Protein AF-A0A0S4QUN4-F1 (afdb_monomer)

pLDDT: mean 83.91, std 14.98, range [40.59, 97.94]

Radius of gyration: 15.2 Å; Cα contacts (8 Å, |Δi|>4): 314; chains: 1; bounding box: 46×34×39 Å

Secondary structure (DSSP, 8-state):
-----------S-EEEEEEEEE-SSSTTEEEEEEEEHHHHHTSTT--EEEEEEE--TT-SSEEEEEEEE-TTS-EEEEEEEEEEEETTEEEEEEEEPTT-TT-SSSSSEEEEEEEEEEETTEEEEEEEESSPPPHHHHHHT-

Organism: NCBI:txid795642

Nearest PDB structures (foldseek):
  4i3d-assembly2_B  TM=3.549E-01  e=2.068E-01  Anguilla japonica
  1yiv-assembly1_A  TM=4.082E-01  e=4.980E-01  Equus caballus
  5bvs-assembly2_B  TM=2.880E-01  e=9.260E-01  Pygoscelis papua
  3bx8-assembly2_B  TM=1.988E-01  e=3.846E-01  unclassified
  1kqx-assembly1_A  TM=2.058E-01  e=6.124E-01  Danio rerio

Sequence (142 aa):
MSDSFEMKTIKTLLVGAVEYTISSAEVGVATARYVSSGSMVMGAGTICNGRAEGDFSNGFAGQHLIRYYDVNGDLGGEYDWHIESVGDCFLIKWYSRSDEDRLAAKGELVFEGFGFSNSERSIVASYWFAEPVSERIAQALR

Foldseek 3Di:
DPDPPDPDDDPADWFWKWKWFDDPVDAQKIKIWIDGLLNCVVPHPDTAIWMWGWHCVVHDAAWTFIFIAGRVRHGPATWIWHWHDDDQKTWIWTAGDQPIPVDPHHRDTFKIKMWGDPDSGMIMMIIGGPDYDDPVVVVVSD

Structure (mmCIF, N/CA/C/O backbone):
data_AF-A0A0S4QUN4-F1
#
_entry.id   AF-A0A0S4QUN4-F1
#
loop_
_atom_site.group_PDB
_atom_site.id
_atom_site.type_symbol
_atom_site.label_atom_id
_atom_site.label_alt_id
_atom_site.label_comp_id
_atom_site.label_asym_id
_atom_site.label_entity_id
_atom_site.label_seq_id
_atom_site.pdbx_PDB_ins_code
_atom_site.Cartn_x
_atom_site.Cartn_y
_atom_site.Cartn_z
_atom_site.occupancy
_atom_site.B_iso_or_equiv
_atom_site.auth_seq_id
_atom_site.auth_comp_id
_atom_site.auth_asym_id
_atom_site.auth_atom_id
_atom_site.pdbx_PDB_model_num
ATOM 1 N N . MET A 1 1 ? -29.140 -7.034 19.557 1.00 41.28 1 MET A N 1
ATOM 2 C CA . MET A 1 1 ? -29.029 -6.346 18.259 1.00 41.28 1 MET A CA 1
ATOM 3 C C . MET A 1 1 ? -28.051 -7.163 17.445 1.00 41.28 1 MET A C 1
ATOM 5 O O . MET A 1 1 ? -26.918 -7.292 17.879 1.00 41.28 1 MET A O 1
ATOM 9 N N . SER A 1 2 ? -28.509 -7.856 16.403 1.00 45.88 2 SER A N 1
ATOM 10 C CA . SER A 1 2 ? -27.599 -8.513 15.464 1.00 45.88 2 SER A CA 1
ATOM 11 C C . SER A 1 2 ? -27.131 -7.438 14.496 1.00 45.88 2 SER A C 1
ATOM 13 O O . SER A 1 2 ? -27.950 -6.951 13.712 1.00 45.88 2 SER A O 1
ATOM 15 N N . ASP A 1 3 ? -25.866 -7.041 14.579 1.00 53.19 3 ASP A N 1
ATOM 16 C CA . ASP A 1 3 ? -25.262 -6.244 13.518 1.00 53.19 3 ASP A CA 1
ATOM 17 C C . ASP A 1 3 ? -25.411 -7.039 12.222 1.00 53.19 3 ASP A C 1
ATOM 19 O O . ASP A 1 3 ? -24.979 -8.190 12.113 1.00 53.19 3 ASP A O 1
ATOM 23 N N . SER A 1 4 ? -26.130 -6.465 11.261 1.00 53.62 4 SER A N 1
ATOM 24 C CA . SER A 1 4 ? -26.202 -7.017 9.920 1.00 53.62 4 SER A CA 1
ATOM 25 C C . SER A 1 4 ? -24.797 -6.947 9.339 1.00 53.62 4 SER A C 1
ATOM 27 O O . SER A 1 4 ? -24.323 -5.867 8.995 1.00 53.62 4 SER A O 1
ATOM 29 N N . PHE A 1 5 ? -24.119 -8.089 9.270 1.00 55.31 5 PHE A N 1
ATOM 30 C CA . PHE A 1 5 ? -22.853 -8.201 8.565 1.00 55.31 5 PHE A CA 1
ATOM 31 C C . PHE A 1 5 ? -23.122 -7.960 7.078 1.00 55.31 5 PHE A C 1
ATOM 33 O O . PHE A 1 5 ? -23.712 -8.804 6.398 1.00 55.31 5 PHE A O 1
ATOM 40 N N . GLU A 1 6 ? -22.751 -6.784 6.577 1.00 64.44 6 GLU A N 1
ATOM 41 C CA . GLU A 1 6 ? -22.816 -6.511 5.150 1.00 64.44 6 GLU A CA 1
ATOM 42 C C . GLU A 1 6 ? -21.681 -7.278 4.465 1.00 64.44 6 GLU A C 1
ATOM 44 O O . GLU A 1 6 ? -20.501 -6.958 4.615 1.00 64.44 6 GLU A O 1
ATOM 49 N N . MET A 1 7 ? -22.028 -8.333 3.723 1.00 65.00 7 MET A N 1
ATOM 50 C CA . MET A 1 7 ? -21.045 -9.036 2.907 1.00 65.00 7 MET A CA 1
ATOM 51 C C . MET A 1 7 ? -20.575 -8.129 1.773 1.00 65.00 7 MET A C 1
ATOM 53 O O . MET A 1 7 ? -21.260 -7.962 0.759 1.00 65.00 7 MET A O 1
ATOM 57 N N . LYS A 1 8 ? -19.363 -7.597 1.907 1.00 68.31 8 LYS A N 1
ATOM 58 C CA . LYS A 1 8 ? -18.724 -6.856 0.827 1.00 68.31 8 LYS A CA 1
ATOM 59 C C . LYS A 1 8 ? -18.259 -7.823 -0.261 1.00 68.31 8 LYS A C 1
ATOM 61 O O . LYS A 1 8 ? -17.336 -8.608 -0.073 1.00 68.31 8 LYS A O 1
ATOM 66 N N . THR A 1 9 ? -18.920 -7.773 -1.414 1.00 77.44 9 THR A N 1
ATOM 67 C CA . THR A 1 9 ? -18.494 -8.519 -2.606 1.00 77.44 9 THR A CA 1
ATOM 68 C C . THR A 1 9 ? -17.461 -7.698 -3.370 1.00 77.44 9 THR A C 1
ATOM 70 O O . THR A 1 9 ? -17.765 -6.583 -3.791 1.00 77.44 9 THR A O 1
ATOM 73 N N . ILE A 1 10 ? -16.272 -8.254 -3.605 1.00 81.69 10 ILE A N 1
ATOM 74 C CA . ILE A 1 10 ? -15.264 -7.650 -4.488 1.00 81.69 10 ILE A CA 1
ATOM 75 C C . ILE A 1 10 ? -15.711 -7.885 -5.935 1.00 81.69 10 ILE A C 1
ATOM 77 O O . ILE A 1 10 ? -15.797 -9.027 -6.384 1.00 81.69 10 ILE A O 1
ATOM 81 N N . LYS A 1 11 ? -16.050 -6.809 -6.650 1.00 83.69 11 LYS A N 1
ATOM 82 C CA . LYS A 1 11 ? -16.567 -6.858 -8.035 1.00 83.69 11 LYS A CA 1
ATOM 83 C C . LYS A 1 11 ? -15.616 -6.239 -9.063 1.00 83.69 11 LYS A C 1
ATOM 85 O O . LYS A 1 11 ? -15.949 -6.164 -10.242 1.00 83.69 11 LYS A O 1
ATOM 90 N N . THR A 1 12 ? -14.459 -5.779 -8.614 1.00 86.19 12 THR A N 1
ATOM 91 C CA . THR A 1 12 ? -13.459 -5.061 -9.404 1.00 86.19 12 THR A CA 1
ATOM 92 C C . THR A 1 12 ? -12.178 -5.886 -9.532 1.00 86.19 12 THR A C 1
ATOM 94 O O . THR A 1 12 ? -12.054 -6.975 -8.968 1.00 86.19 12 THR A O 1
ATOM 97 N N . LEU A 1 13 ? -11.226 -5.392 -10.326 1.00 85.88 13 LEU A N 1
ATOM 98 C CA . LEU A 1 13 ? -9.967 -6.086 -10.576 1.00 85.88 13 LEU A CA 1
ATOM 99 C C . LEU A 1 13 ? -9.124 -6.169 -9.294 1.00 85.88 13 LEU A C 1
ATOM 101 O O . LEU A 1 13 ? -8.756 -5.139 -8.724 1.00 85.88 13 LEU A O 1
ATOM 105 N N . LEU A 1 14 ? -8.771 -7.395 -8.896 1.00 87.81 14 LEU A N 1
ATOM 106 C CA . LEU A 1 14 ? -7.745 -7.658 -7.889 1.00 87.81 14 LEU A CA 1
ATOM 107 C C . LEU A 1 14 ? -6.378 -7.240 -8.445 1.00 87.81 14 LEU A C 1
ATOM 109 O O . LEU A 1 14 ? -5.930 -7.747 -9.474 1.00 87.81 14 LEU A O 1
ATOM 113 N N . VAL A 1 15 ? -5.713 -6.324 -7.750 1.00 87.25 15 VAL A N 1
ATOM 114 C CA . VAL A 1 15 ? -4.396 -5.808 -8.126 1.00 87.25 15 VAL A CA 1
ATOM 115 C C . VAL A 1 15 ? -3.313 -6.793 -7.725 1.00 87.25 15 VAL A C 1
ATOM 117 O O . VAL A 1 15 ? -2.448 -7.092 -8.544 1.00 87.25 15 VAL A O 1
ATOM 120 N N . GLY A 1 16 ? -3.359 -7.313 -6.499 1.00 90.31 16 GLY A N 1
ATOM 121 C CA . GLY A 1 16 ? -2.335 -8.215 -5.987 1.00 90.31 16 GLY A CA 1
ATOM 122 C C . GLY A 1 16 ? -2.398 -8.433 -4.483 1.00 90.31 16 GLY A C 1
ATOM 123 O O . GLY A 1 16 ? -3.308 -7.947 -3.809 1.00 90.31 16 GLY A O 1
ATOM 124 N N . ALA A 1 17 ? -1.392 -9.149 -3.988 1.00 92.56 17 ALA A N 1
ATOM 125 C CA . ALA A 1 17 ? -1.128 -9.380 -2.576 1.00 92.56 17 ALA A CA 1
ATOM 126 C C . ALA A 1 17 ? 0.287 -8.909 -2.228 1.00 92.56 17 ALA A C 1
ATOM 128 O O . ALA A 1 17 ? 1.214 -9.044 -3.031 1.00 92.56 17 ALA A O 1
ATOM 129 N N . VAL A 1 18 ? 0.454 -8.361 -1.031 1.00 94.81 18 VAL A N 1
ATOM 130 C CA . VAL A 1 18 ? 1.690 -7.716 -0.595 1.00 94.81 18 VAL A CA 1
ATOM 131 C C . VAL A 1 18 ? 1.903 -7.875 0.896 1.00 94.81 18 VAL A C 1
ATOM 133 O O . VAL A 1 18 ? 0.970 -7.776 1.686 1.00 94.81 18 VAL A O 1
ATOM 136 N N . GLU A 1 19 ? 3.154 -8.086 1.273 1.00 97.12 19 GLU A N 1
ATOM 137 C CA . GLU A 1 19 ? 3.640 -7.866 2.624 1.00 97.12 19 GLU A CA 1
ATOM 138 C C . GLU A 1 19 ? 4.310 -6.490 2.691 1.00 97.12 19 GLU A C 1
ATOM 140 O O . GLU A 1 19 ? 5.296 -6.259 1.986 1.00 97.12 19 GLU A O 1
ATOM 145 N N . TYR A 1 20 ? 3.807 -5.594 3.541 1.00 96.75 20 TYR A N 1
ATOM 146 C CA . TYR A 1 20 ? 4.518 -4.372 3.915 1.00 96.75 20 TYR A CA 1
ATOM 147 C C . TYR A 1 20 ? 5.233 -4.570 5.235 1.00 96.75 20 TYR A C 1
ATOM 149 O O . TYR A 1 20 ? 4.648 -5.094 6.173 1.00 96.75 20 TYR A O 1
ATOM 157 N N . THR A 1 21 ? 6.467 -4.090 5.342 1.00 97.94 21 THR A N 1
ATOM 158 C CA . THR A 1 21 ? 7.246 -4.104 6.582 1.00 97.94 21 THR A CA 1
ATOM 159 C C . THR A 1 21 ? 7.825 -2.721 6.857 1.00 97.94 21 THR A C 1
ATOM 161 O O . THR A 1 21 ? 8.565 -2.181 6.038 1.00 97.94 21 THR A O 1
ATOM 164 N N . ILE A 1 22 ? 7.529 -2.146 8.024 1.00 97.62 22 ILE A N 1
ATOM 165 C CA . ILE A 1 22 ? 8.129 -0.883 8.474 1.00 97.62 22 ILE A CA 1
ATOM 166 C C . ILE A 1 22 ? 9.616 -1.129 8.736 1.00 97.62 22 ILE A C 1
ATOM 168 O O . ILE A 1 22 ? 9.972 -1.889 9.643 1.00 97.62 22 ILE A O 1
ATOM 172 N N . SER A 1 23 ? 10.483 -0.454 7.984 1.00 95.75 23 SER A N 1
ATOM 173 C CA . SER A 1 23 ? 11.936 -0.625 8.013 1.00 95.75 23 SER A CA 1
ATOM 174 C C . SER A 1 23 ? 12.520 -0.327 9.390 1.00 95.75 23 SER A C 1
ATOM 176 O O . SER A 1 23 ? 12.299 0.736 9.969 1.00 95.75 23 SER A O 1
ATOM 178 N N . SER A 1 24 ? 13.304 -1.258 9.936 1.00 93.50 24 SER A N 1
ATOM 179 C CA . SER A 1 24 ? 14.081 -1.026 11.161 1.00 93.50 24 SER A CA 1
ATOM 180 C C . SER A 1 24 ? 15.352 -0.216 10.921 1.00 93.50 24 SER A C 1
ATOM 182 O O . SER A 1 24 ? 15.961 0.236 11.885 1.00 93.50 24 SER A O 1
ATOM 184 N N . ALA A 1 25 ? 15.764 -0.068 9.661 1.00 95.00 25 ALA A N 1
ATOM 185 C CA . ALA A 1 25 ? 16.995 0.612 9.275 1.00 95.00 25 ALA A CA 1
ATOM 186 C C . ALA A 1 25 ? 16.770 2.083 8.900 1.00 95.00 25 ALA A C 1
ATOM 188 O O . ALA A 1 25 ? 17.680 2.893 9.043 1.00 95.00 25 ALA A O 1
ATOM 189 N N . GLU A 1 26 ? 15.570 2.430 8.434 1.00 95.38 26 GLU A N 1
ATOM 190 C CA . GLU A 1 26 ? 15.252 3.759 7.915 1.00 95.38 26 GLU A CA 1
ATOM 191 C C . GLU A 1 26 ? 13.945 4.272 8.524 1.00 95.38 26 GLU A C 1
ATOM 193 O O . GLU A 1 26 ? 12.909 3.606 8.466 1.00 95.38 26 GLU A O 1
ATOM 198 N N . VAL A 1 27 ? 13.992 5.468 9.112 1.00 94.62 27 VAL A N 1
ATOM 199 C CA . VAL A 1 27 ? 12.809 6.128 9.675 1.00 94.62 27 VAL A CA 1
ATOM 200 C C . VAL A 1 27 ? 11.878 6.547 8.544 1.00 94.62 27 VAL A C 1
ATOM 202 O O . VAL A 1 27 ? 12.318 7.120 7.553 1.00 94.62 27 VAL A O 1
ATOM 205 N N . GLY A 1 28 ? 10.586 6.280 8.718 1.00 95.44 28 GLY A N 1
ATOM 206 C CA . GLY A 1 28 ? 9.558 6.685 7.764 1.00 95.44 28 GLY A CA 1
ATOM 207 C C . GLY A 1 28 ? 9.518 5.854 6.481 1.00 95.44 28 GLY A C 1
ATOM 208 O O . GLY A 1 28 ? 8.969 6.290 5.476 1.00 95.44 28 GLY A O 1
ATOM 209 N N . VAL A 1 29 ? 10.093 4.652 6.497 1.00 96.81 29 VAL A N 1
ATOM 210 C CA . VAL A 1 29 ? 10.113 3.759 5.337 1.00 96.81 29 VAL A CA 1
ATOM 211 C C . VAL A 1 29 ? 9.337 2.489 5.643 1.00 96.81 29 VAL A C 1
ATOM 213 O O . VAL A 1 29 ? 9.593 1.827 6.649 1.00 96.81 29 VAL A O 1
ATOM 216 N N . ALA A 1 30 ? 8.455 2.098 4.729 1.00 97.19 30 ALA A N 1
ATOM 217 C CA . ALA A 1 30 ? 7.912 0.752 4.644 1.00 97.19 30 ALA A CA 1
ATOM 218 C C . ALA A 1 30 ? 8.383 0.097 3.340 1.00 97.19 30 ALA A C 1
ATOM 220 O O . ALA A 1 30 ? 8.236 0.658 2.254 1.00 97.19 30 ALA A O 1
ATOM 221 N N . THR A 1 31 ? 8.966 -1.093 3.431 1.00 96.75 31 THR A N 1
ATOM 222 C CA . THR A 1 31 ? 9.291 -1.907 2.256 1.00 96.75 31 THR A CA 1
ATOM 223 C C . THR A 1 31 ? 8.122 -2.819 1.928 1.00 96.75 31 THR A C 1
ATOM 225 O O . THR A 1 31 ? 7.350 -3.192 2.808 1.00 96.75 31 THR A O 1
ATOM 228 N N . ALA A 1 32 ? 7.978 -3.167 0.655 1.00 94.50 32 ALA A N 1
ATOM 229 C CA . ALA A 1 32 ? 6.913 -4.021 0.159 1.00 94.50 32 ALA A CA 1
ATOM 230 C C . ALA A 1 32 ? 7.503 -5.228 -0.569 1.00 94.50 32 ALA A C 1
ATOM 232 O O . ALA A 1 32 ? 8.432 -5.072 -1.361 1.00 94.50 32 ALA A O 1
ATOM 233 N N . ARG A 1 33 ? 6.929 -6.411 -0.354 1.00 94.00 33 ARG A N 1
ATOM 234 C CA . ARG A 1 33 ? 7.165 -7.620 -1.155 1.00 94.00 33 ARG A CA 1
ATOM 235 C C . ARG A 1 33 ? 5.831 -8.090 -1.697 1.00 94.00 33 ARG A C 1
ATOM 237 O O . ARG A 1 33 ? 4.946 -8.409 -0.909 1.00 94.00 33 ARG A O 1
ATOM 244 N N . TYR A 1 34 ? 5.659 -8.111 -3.012 1.00 91.12 34 TYR A N 1
ATOM 245 C CA . TYR A 1 34 ? 4.335 -8.304 -3.599 1.00 91.12 34 TYR A CA 1
ATOM 246 C C . TYR A 1 34 ? 4.327 -9.179 -4.842 1.00 91.12 34 TYR A C 1
ATOM 248 O O . TYR A 1 34 ? 5.312 -9.296 -5.568 1.00 91.12 34 TYR A O 1
ATOM 256 N N . VAL A 1 35 ? 3.156 -9.757 -5.091 1.00 89.50 35 VAL A N 1
ATOM 257 C CA . VAL A 1 35 ? 2.770 -10.346 -6.370 1.00 89.50 35 VAL A CA 1
ATOM 258 C C . VAL A 1 35 ? 1.541 -9.589 -6.846 1.00 89.50 35 VAL A C 1
ATOM 260 O O . VAL A 1 35 ? 0.563 -9.459 -6.109 1.00 89.50 35 VAL A O 1
ATOM 263 N N . SER A 1 36 ? 1.587 -9.074 -8.068 1.00 85.75 36 SER A N 1
ATOM 264 C CA . SER A 1 36 ? 0.499 -8.307 -8.662 1.00 85.75 36 SER A CA 1
ATOM 265 C C . SER A 1 36 ? 0.131 -8.849 -10.035 1.00 85.75 36 SER A C 1
ATOM 267 O O . SER A 1 36 ? 0.896 -9.563 -10.678 1.00 85.75 36 SER A O 1
ATOM 269 N N . SER A 1 37 ? -1.054 -8.483 -10.510 1.00 79.06 37 SER A N 1
ATOM 270 C CA . SER A 1 37 ? -1.476 -8.702 -11.894 1.00 79.06 37 SER A CA 1
ATOM 271 C C . SER A 1 37 ? -0.416 -8.224 -12.897 1.00 79.06 37 SER A C 1
ATOM 273 O O . SER A 1 37 ? -0.123 -8.950 -13.843 1.00 79.06 37 SER A O 1
ATOM 275 N N . GLY A 1 38 ? 0.233 -7.084 -12.634 1.00 75.12 38 GLY A N 1
ATOM 276 C CA . GLY A 1 38 ? 1.370 -6.599 -13.423 1.00 75.12 38 GLY A CA 1
ATOM 277 C C . GLY A 1 38 ? 2.618 -7.485 -13.309 1.00 75.12 38 GLY A C 1
ATOM 278 O O . GLY A 1 38 ? 3.251 -7.785 -14.320 1.00 75.12 38 GLY A O 1
ATOM 279 N N . SER A 1 39 ? 2.951 -7.992 -12.114 1.00 72.38 39 SER A N 1
ATOM 280 C CA . SER A 1 39 ? 4.118 -8.877 -11.952 1.00 72.38 39 SER A CA 1
ATOM 281 C C . SER A 1 39 ? 3.947 -10.227 -12.656 1.00 72.38 39 SER A C 1
ATOM 283 O O . SER A 1 39 ? 4.929 -10.821 -13.099 1.00 72.38 39 SER A O 1
ATOM 285 N N . MET A 1 40 ? 2.707 -10.692 -12.841 1.00 71.62 40 MET A N 1
ATOM 286 C CA . MET A 1 40 ? 2.417 -11.900 -13.619 1.00 71.62 40 MET A CA 1
ATOM 287 C C . MET A 1 40 ? 2.762 -11.751 -15.106 1.00 71.62 40 MET A C 1
ATOM 289 O O . MET A 1 40 ? 3.118 -12.747 -15.73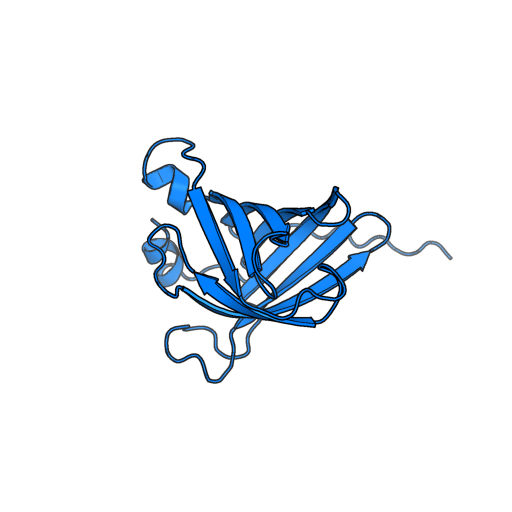7 1.00 71.62 40 MET A O 1
ATOM 293 N N . VAL A 1 41 ? 2.708 -10.534 -15.658 1.00 71.25 41 VAL A N 1
ATOM 294 C CA . VAL A 1 41 ? 3.109 -10.260 -17.049 1.00 71.25 41 VAL A CA 1
ATOM 295 C C . VAL A 1 41 ? 4.632 -10.300 -17.212 1.00 71.25 41 VAL A C 1
ATOM 297 O O . VAL A 1 41 ? 5.136 -10.740 -18.243 1.00 71.25 41 VAL A O 1
ATOM 300 N N . MET A 1 42 ? 5.381 -9.917 -16.175 1.00 66.81 42 MET A N 1
ATOM 301 C CA . MET A 1 42 ? 6.850 -9.850 -16.195 1.00 66.81 42 MET A CA 1
ATOM 302 C C . MET A 1 42 ? 7.552 -11.220 -16.094 1.00 66.81 42 MET A C 1
ATOM 304 O O . MET A 1 42 ? 8.777 -11.289 -16.164 1.00 66.81 42 MET A O 1
ATOM 308 N N . GLY A 1 43 ? 6.800 -12.312 -15.937 1.00 60.91 43 GLY A N 1
ATOM 309 C CA . GLY A 1 43 ? 7.322 -13.665 -15.732 1.00 60.91 43 GLY A CA 1
ATOM 310 C C . GLY A 1 43 ? 6.664 -14.306 -14.513 1.00 60.91 43 GLY A C 1
ATOM 311 O O . GLY A 1 43 ? 6.801 -13.811 -13.394 1.00 60.91 43 GLY A O 1
ATOM 312 N N . ALA A 1 44 ? 5.919 -15.388 -14.760 1.00 54.66 44 ALA A N 1
ATOM 313 C CA .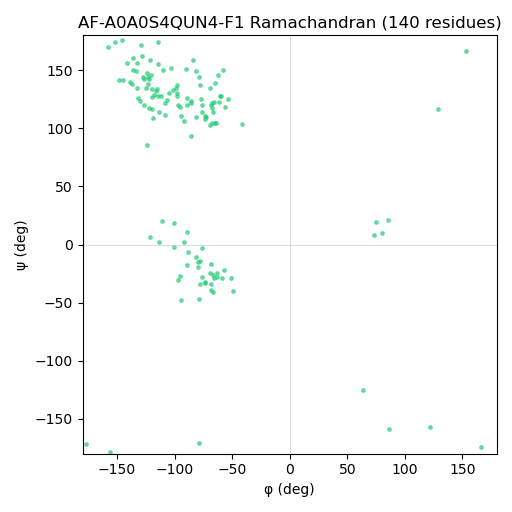 ALA A 1 44 ? 4.945 -16.002 -13.856 1.00 54.66 44 ALA A CA 1
ATOM 314 C C . ALA A 1 44 ? 5.397 -16.076 -12.383 1.00 54.66 44 ALA A C 1
ATOM 316 O O . ALA A 1 44 ? 6.169 -16.952 -11.998 1.00 54.66 44 ALA A O 1
ATOM 317 N N . GLY A 1 45 ? 4.854 -15.180 -11.553 1.00 61.25 45 GLY A N 1
ATOM 318 C CA . GLY A 1 45 ? 4.985 -15.244 -10.097 1.00 61.25 45 GLY A CA 1
ATOM 319 C C . GLY A 1 45 ? 6.252 -14.619 -9.518 1.00 61.25 45 GLY A C 1
ATOM 320 O O . GLY A 1 45 ? 6.623 -14.956 -8.394 1.00 61.25 45 GLY A O 1
ATOM 321 N N . THR A 1 46 ? 6.917 -13.713 -10.241 1.00 81.06 46 THR A N 1
ATOM 322 C CA . THR A 1 46 ? 8.032 -12.957 -9.656 1.00 81.06 46 THR A CA 1
ATOM 323 C C . THR A 1 46 ? 7.527 -12.136 -8.469 1.00 81.06 46 THR A C 1
ATOM 325 O O . THR A 1 46 ? 6.611 -11.321 -8.605 1.00 81.06 46 THR A O 1
ATOM 328 N N . ILE A 1 47 ? 8.129 -12.369 -7.298 1.00 88.62 47 ILE A N 1
ATOM 329 C CA . ILE A 1 47 ? 7.948 -11.506 -6.131 1.00 88.62 47 ILE A CA 1
ATOM 330 C C . ILE A 1 47 ? 8.710 -10.219 -6.421 1.00 88.62 47 ILE A C 1
ATOM 332 O O . ILE A 1 47 ? 9.942 -10.205 -6.461 1.00 88.62 47 ILE A O 1
ATOM 336 N N . CYS A 1 48 ? 7.962 -9.148 -6.638 1.00 88.44 48 CYS A N 1
ATOM 337 C CA . CYS A 1 48 ? 8.502 -7.814 -6.809 1.00 88.44 48 CYS A CA 1
ATOM 338 C C . CYS A 1 48 ? 8.744 -7.170 -5.444 1.00 88.44 48 CYS A C 1
ATOM 340 O O . CYS A 1 48 ? 8.142 -7.548 -4.434 1.00 88.44 48 CYS A O 1
ATOM 342 N N . ASN A 1 49 ? 9.621 -6.172 -5.435 1.00 90.44 49 ASN A N 1
ATOM 343 C CA . ASN A 1 49 ? 9.833 -5.319 -4.276 1.00 90.44 49 ASN A CA 1
ATOM 344 C C . ASN A 1 49 ? 9.299 -3.923 -4.583 1.00 90.44 49 ASN A C 1
ATOM 346 O O . ASN A 1 49 ? 9.273 -3.503 -5.736 1.00 90.44 49 ASN A O 1
ATOM 350 N N . GLY A 1 50 ? 8.854 -3.221 -3.553 1.00 90.88 50 GLY A N 1
ATOM 351 C CA . GLY A 1 50 ? 8.436 -1.827 -3.638 1.00 90.88 50 GLY A CA 1
ATOM 352 C C . GLY A 1 50 ? 8.788 -1.097 -2.356 1.00 90.88 50 GLY A C 1
ATOM 353 O O . GLY A 1 50 ? 9.282 -1.694 -1.390 1.00 90.88 50 GLY A O 1
ATOM 354 N N . ARG A 1 51 ? 8.528 0.205 -2.341 1.00 95.12 51 ARG A N 1
ATOM 355 C CA . ARG A 1 51 ? 8.856 1.061 -1.202 1.00 95.12 51 ARG A CA 1
ATOM 356 C C . ARG A 1 51 ? 7.797 2.138 -1.034 1.00 95.12 51 ARG A C 1
ATOM 358 O O . ARG A 1 51 ? 7.311 2.687 -2.014 1.00 95.12 51 ARG A O 1
ATOM 365 N N . ALA A 1 52 ? 7.464 2.442 0.211 1.00 95.94 52 ALA A N 1
ATOM 366 C CA . ALA A 1 52 ? 6.658 3.590 0.579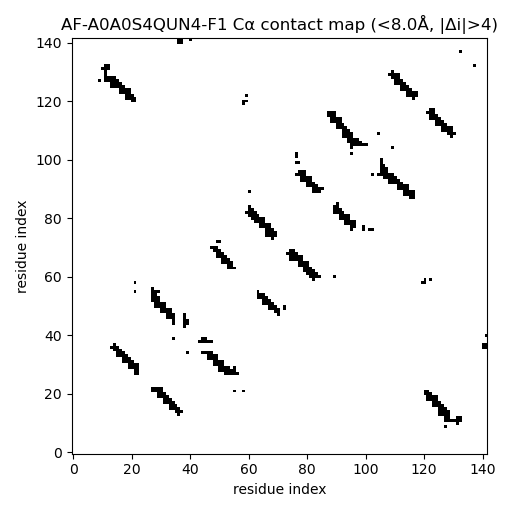 1.00 95.94 52 ALA A CA 1
ATOM 367 C C . ALA A 1 52 ? 7.413 4.443 1.603 1.00 95.94 52 ALA A C 1
ATOM 369 O O . ALA A 1 52 ? 7.976 3.911 2.562 1.00 95.94 52 ALA A O 1
ATOM 370 N N . GLU A 1 53 ? 7.410 5.755 1.403 1.00 97.12 53 GLU A N 1
ATOM 371 C CA . GLU A 1 53 ? 7.960 6.727 2.352 1.00 97.12 53 GLU A CA 1
ATOM 372 C C . GLU A 1 53 ? 6.829 7.556 2.953 1.00 97.12 53 GLU A C 1
ATOM 374 O O . GLU A 1 53 ? 6.035 8.119 2.207 1.00 97.12 53 GLU A O 1
ATOM 379 N N . GLY A 1 54 ? 6.753 7.635 4.279 1.00 95.25 54 GLY A N 1
ATOM 380 C CA . GLY A 1 54 ? 5.700 8.323 5.025 1.00 95.25 54 GLY A CA 1
ATOM 381 C C . GLY A 1 54 ? 5.962 8.292 6.532 1.00 95.25 54 GLY A C 1
ATOM 382 O O . GLY A 1 54 ? 7.024 7.865 6.975 1.00 95.25 54 GLY A O 1
ATOM 383 N N . ASP A 1 55 ? 5.010 8.733 7.351 1.00 94.88 55 ASP A N 1
ATOM 384 C CA . ASP A 1 55 ? 5.122 8.601 8.810 1.00 94.88 55 ASP A CA 1
ATOM 385 C C . ASP A 1 55 ? 4.465 7.300 9.286 1.00 94.88 55 ASP A C 1
ATOM 387 O O . ASP A 1 55 ? 3.244 7.200 9.331 1.00 94.88 55 ASP A O 1
ATOM 391 N N . PHE A 1 56 ? 5.281 6.313 9.660 1.00 94.06 56 PHE A N 1
ATOM 392 C CA . PHE A 1 56 ? 4.836 5.033 10.230 1.00 94.06 56 PHE A CA 1
ATOM 393 C C . PHE A 1 56 ? 5.215 4.888 11.712 1.00 94.06 56 PHE A C 1
ATOM 395 O O . PHE A 1 56 ? 5.307 3.774 12.231 1.00 94.06 56 PHE A O 1
ATOM 402 N N . SER A 1 57 ? 5.493 5.998 12.405 1.00 90.50 57 SER A N 1
ATOM 403 C CA . SER A 1 57 ? 5.955 5.986 13.803 1.00 90.50 57 SER A CA 1
ATOM 404 C C . SER A 1 57 ? 4.972 5.309 14.766 1.00 90.50 57 SER A C 1
ATOM 406 O O . SER A 1 57 ? 5.400 4.703 15.746 1.00 90.50 57 SER A O 1
ATOM 408 N N . ASN A 1 58 ? 3.675 5.343 14.446 1.00 90.19 58 ASN A N 1
ATOM 409 C CA . ASN A 1 58 ? 2.600 4.712 15.217 1.00 90.19 58 ASN A CA 1
ATOM 410 C C . ASN A 1 58 ? 2.123 3.372 14.619 1.00 90.19 58 ASN A C 1
ATOM 412 O O . ASN A 1 58 ? 1.036 2.897 14.944 1.00 90.19 58 ASN A O 1
ATOM 416 N N . GLY A 1 59 ? 2.924 2.753 13.747 1.00 92.69 59 GLY A N 1
ATOM 417 C CA . GLY A 1 59 ? 2.545 1.544 13.019 1.00 92.69 59 GLY A CA 1
ATOM 418 C C . GLY A 1 59 ? 1.777 1.846 11.730 1.00 92.69 59 GLY A C 1
ATOM 419 O O . GLY A 1 59 ? 1.888 2.936 11.174 1.00 92.69 59 GLY A O 1
ATOM 420 N N . PHE A 1 60 ? 1.029 0.853 11.241 1.00 93.88 60 PHE A N 1
ATOM 421 C CA . PHE A 1 60 ? 0.255 0.963 9.997 1.00 93.88 60 PHE A CA 1
ATOM 422 C C . PHE A 1 60 ? -1.164 1.497 10.180 1.00 93.88 60 PHE A C 1
ATOM 424 O O . PHE A 1 60 ? -1.781 1.845 9.187 1.00 93.88 60 PHE A O 1
ATOM 431 N N . ALA A 1 61 ? -1.724 1.495 11.390 1.00 93.81 61 ALA A N 1
ATOM 432 C CA . ALA A 1 61 ? -3.079 1.992 11.595 1.00 93.81 61 ALA A CA 1
ATOM 433 C C . ALA A 1 61 ? -3.089 3.525 11.615 1.00 93.81 61 ALA A C 1
ATOM 435 O O . ALA A 1 61 ? -2.268 4.147 12.291 1.00 93.81 61 ALA A O 1
ATOM 436 N N . GLY A 1 62 ? -4.071 4.124 10.943 1.00 94.94 62 GLY A N 1
ATOM 437 C CA . GLY A 1 62 ? -4.252 5.568 10.880 1.00 94.94 62 GLY A CA 1
ATOM 438 C C . GLY A 1 62 ? -4.231 6.119 9.459 1.00 94.94 62 GLY A C 1
ATOM 439 O O . GLY A 1 62 ? -4.552 5.432 8.488 1.00 94.94 62 GLY A O 1
ATOM 440 N N . GLN A 1 63 ? -3.919 7.410 9.363 1.00 96.00 63 GLN A N 1
ATOM 441 C CA . GLN A 1 63 ? -3.808 8.135 8.103 1.00 96.00 63 GLN A CA 1
ATOM 442 C C . GLN A 1 63 ? -2.335 8.404 7.815 1.00 96.00 63 GLN A C 1
ATOM 444 O O . GLN A 1 63 ? -1.649 9.014 8.634 1.00 96.00 63 GLN A O 1
ATOM 449 N N . HIS A 1 64 ? -1.865 7.966 6.651 1.00 95.06 64 HIS A N 1
ATOM 450 C CA . HIS A 1 64 ? -0.477 8.114 6.237 1.00 95.06 64 HIS A CA 1
ATOM 451 C C . HIS A 1 64 ? -0.420 8.782 4.871 1.00 95.06 64 HIS A C 1
ATOM 453 O O . HIS A 1 64 ? -0.917 8.236 3.889 1.00 95.06 64 HIS A O 1
ATOM 459 N N . LEU A 1 65 ? 0.240 9.934 4.801 1.00 94.88 65 LEU A N 1
ATOM 460 C CA . LEU A 1 65 ? 0.691 10.468 3.525 1.00 94.88 65 LEU A CA 1
ATOM 461 C C . LEU A 1 65 ? 1.923 9.676 3.094 1.00 94.88 65 LEU A C 1
ATOM 463 O O . LEU A 1 65 ? 2.924 9.670 3.817 1.00 94.88 65 LEU A O 1
ATOM 467 N N . ILE A 1 66 ? 1.850 9.028 1.932 1.00 95.19 66 ILE A N 1
ATOM 468 C CA . ILE A 1 66 ? 2.936 8.195 1.425 1.00 95.19 66 ILE A CA 1
ATOM 469 C C . ILE A 1 66 ? 3.362 8.570 0.007 1.00 95.19 66 ILE A C 1
ATOM 471 O O . ILE A 1 66 ? 2.538 8.858 -0.860 1.00 95.19 66 ILE A O 1
ATOM 475 N N . ARG A 1 67 ? 4.669 8.490 -0.244 1.00 94.81 67 ARG A N 1
ATOM 476 C CA . ARG A 1 67 ? 5.255 8.400 -1.586 1.00 94.81 67 ARG A CA 1
ATOM 477 C C . ARG A 1 67 ? 5.502 6.942 -1.912 1.00 94.81 67 ARG A C 1
ATOM 479 O O . ARG A 1 67 ? 6.273 6.290 -1.214 1.00 94.81 67 ARG A O 1
ATOM 486 N N . TYR A 1 68 ? 4.854 6.434 -2.950 1.00 91.69 68 TYR A N 1
ATOM 487 C CA . TYR A 1 68 ? 4.997 5.053 -3.392 1.00 91.69 68 TYR A CA 1
ATOM 488 C C . TYR A 1 68 ? 5.982 4.946 -4.556 1.00 91.69 68 TYR A C 1
ATOM 490 O O . TYR A 1 68 ? 5.839 5.645 -5.559 1.00 91.69 68 TYR A O 1
ATOM 498 N N . TYR A 1 69 ? 6.930 4.022 -4.442 1.00 90.56 69 TYR A N 1
ATOM 499 C CA . TYR A 1 69 ? 7.928 3.708 -5.456 1.00 90.56 69 TYR A CA 1
ATOM 500 C C . TYR A 1 69 ? 7.732 2.279 -5.959 1.00 90.56 69 TYR A C 1
ATOM 502 O O . TYR A 1 69 ? 7.540 1.346 -5.167 1.00 90.56 69 TYR A O 1
ATOM 510 N N . ASP A 1 70 ? 7.768 2.123 -7.279 1.00 82.56 70 ASP A N 1
ATOM 511 C CA . ASP A 1 70 ? 7.535 0.852 -7.954 1.00 82.56 70 ASP A CA 1
ATOM 512 C C . ASP A 1 70 ? 8.765 -0.078 -7.926 1.00 82.56 70 ASP A C 1
ATOM 514 O O . ASP A 1 70 ? 9.754 0.165 -7.230 1.00 82.56 70 ASP A O 1
ATOM 518 N N . VAL A 1 71 ? 8.698 -1.180 -8.679 1.00 82.50 71 VAL A N 1
ATOM 519 C CA . VAL A 1 71 ? 9.775 -2.182 -8.759 1.00 82.50 71 VAL A CA 1
ATOM 520 C C . VAL A 1 71 ? 11.085 -1.646 -9.346 1.00 82.50 71 VAL A C 1
ATOM 522 O O . VAL A 1 71 ? 12.147 -2.190 -9.046 1.00 82.50 71 VAL A O 1
ATOM 525 N N . ASN A 1 72 ? 11.027 -0.585 -10.150 1.00 83.12 72 ASN A N 1
ATOM 526 C CA . ASN A 1 72 ? 12.197 0.064 -10.734 1.00 83.12 72 ASN A CA 1
ATOM 527 C C . ASN A 1 72 ? 12.765 1.155 -9.813 1.00 83.12 72 ASN A C 1
ATOM 529 O O . ASN A 1 72 ? 13.834 1.696 -10.089 1.00 83.12 72 ASN A O 1
ATOM 533 N N . GLY A 1 73 ? 12.079 1.455 -8.706 1.00 85.12 73 GLY A N 1
ATOM 534 C CA . GLY A 1 73 ? 12.404 2.573 -7.825 1.00 85.12 73 GLY A CA 1
ATOM 535 C C . GLY A 1 73 ? 11.884 3.913 -8.341 1.00 85.12 73 GLY A C 1
ATOM 536 O O . GLY A 1 73 ? 12.225 4.950 -7.770 1.00 85.12 73 GLY A O 1
ATOM 537 N N . ASP A 1 74 ? 11.051 3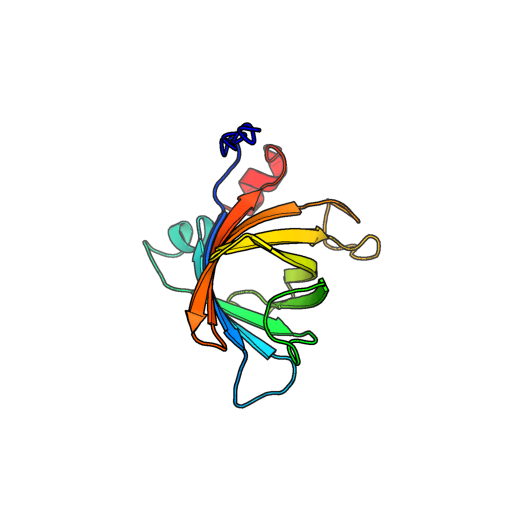.907 -9.383 1.00 86.69 74 ASP A N 1
ATOM 538 C CA . ASP A 1 74 ? 10.429 5.114 -9.905 1.00 86.69 74 ASP A CA 1
ATOM 539 C C . ASP A 1 74 ? 9.239 5.509 -9.026 1.00 86.69 74 ASP A C 1
ATOM 541 O O . ASP A 1 74 ? 8.511 4.664 -8.499 1.00 86.69 74 ASP A O 1
ATOM 545 N N . LEU A 1 75 ? 9.030 6.817 -8.847 1.00 88.56 75 LEU A N 1
ATOM 546 C CA . LEU A 1 75 ? 7.916 7.333 -8.053 1.00 88.56 75 LEU A CA 1
ATOM 547 C C . LEU A 1 75 ? 6.590 7.066 -8.784 1.00 88.56 75 LEU A C 1
ATOM 549 O O . LEU A 1 75 ? 6.229 7.793 -9.712 1.00 88.56 75 LEU A O 1
ATOM 553 N N . GLY A 1 76 ? 5.857 6.054 -8.322 1.00 82.44 76 GLY A N 1
ATOM 554 C CA . GLY A 1 76 ? 4.568 5.622 -8.863 1.00 82.44 76 GLY A CA 1
ATOM 555 C C . GLY A 1 76 ? 3.377 6.475 -8.412 1.00 82.44 76 GLY A C 1
ATOM 556 O O . GLY A 1 76 ? 2.308 6.391 -9.012 1.00 82.44 76 GLY A O 1
ATOM 557 N N . GLY A 1 77 ? 3.540 7.300 -7.375 1.00 87.38 77 GLY A N 1
ATOM 558 C CA . GLY A 1 77 ? 2.564 8.325 -6.994 1.00 87.38 77 GLY A CA 1
ATOM 559 C C . GLY A 1 77 ? 2.596 8.688 -5.514 1.00 87.38 77 GLY A C 1
ATOM 560 O O . GLY A 1 77 ? 3.198 7.984 -4.699 1.00 87.38 77 GLY A O 1
ATOM 561 N N . GLU A 1 78 ? 1.936 9.790 -5.176 1.00 91.75 78 GLU A N 1
ATOM 562 C CA . GLU A 1 78 ? 1.653 10.175 -3.794 1.00 91.75 78 GLU A CA 1
ATOM 563 C C . GLU A 1 78 ? 0.199 9.847 -3.430 1.00 91.75 78 GLU A C 1
ATOM 565 O O . GLU A 1 78 ? -0.729 10.141 -4.190 1.00 91.75 78 GLU A O 1
ATOM 570 N N . TYR A 1 79 ? 0.003 9.227 -2.266 1.00 92.94 79 TYR A N 1
ATOM 571 C CA . TYR A 1 79 ? -1.300 8.742 -1.818 1.00 92.94 79 TYR A CA 1
ATOM 572 C C . TYR A 1 79 ? -1.545 9.069 -0.349 1.00 92.94 79 TYR A C 1
ATOM 574 O O . TYR A 1 79 ? -0.617 9.067 0.459 1.00 92.94 79 TYR A O 1
ATOM 582 N N . ASP A 1 80 ? -2.814 9.249 0.003 1.00 94.94 80 ASP A N 1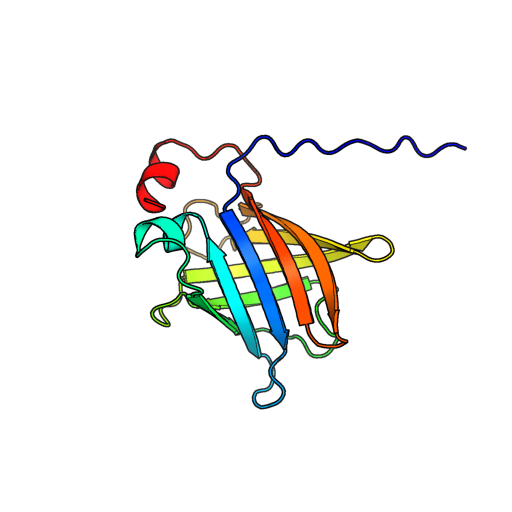
ATOM 583 C CA . ASP A 1 80 ? -3.267 9.190 1.386 1.00 94.94 80 ASP A CA 1
ATOM 584 C C . ASP A 1 80 ? -3.766 7.766 1.669 1.00 94.94 80 ASP A C 1
ATOM 586 O O . ASP A 1 80 ? -4.776 7.304 1.127 1.00 94.94 80 ASP A O 1
ATOM 590 N N . TRP A 1 81 ? -3.028 7.031 2.497 1.00 95.44 81 TRP A N 1
ATOM 591 C CA . TRP A 1 81 ? -3.446 5.731 3.007 1.00 95.44 81 TRP A CA 1
ATOM 592 C C . TRP A 1 81 ? -4.299 5.913 4.245 1.00 95.44 81 TRP A C 1
ATOM 594 O O . TRP A 1 81 ? -3.847 6.467 5.244 1.00 95.44 81 TRP A O 1
ATOM 604 N N . HIS A 1 82 ? -5.522 5.401 4.198 1.00 96.50 82 HIS A N 1
ATOM 605 C CA . HIS A 1 82 ? -6.395 5.295 5.357 1.00 96.50 82 HIS A CA 1
ATOM 606 C C . HIS A 1 82 ? -6.484 3.821 5.743 1.00 96.50 82 HIS A C 1
ATOM 608 O O . HIS A 1 82 ? -7.040 3.012 4.997 1.00 96.50 82 HIS A O 1
ATOM 614 N N . ILE A 1 83 ? -5.914 3.476 6.894 1.00 95.94 83 ILE A N 1
ATOM 615 C CA . ILE A 1 83 ? -5.836 2.107 7.397 1.00 95.94 83 ILE A CA 1
ATOM 616 C C . ILE A 1 83 ? -6.590 2.040 8.721 1.00 95.94 83 ILE A C 1
ATOM 618 O O . ILE A 1 83 ? -6.159 2.581 9.738 1.00 95.94 83 ILE A O 1
ATOM 622 N N . GLU A 1 84 ? -7.737 1.376 8.695 1.00 95.62 84 GLU A N 1
ATOM 623 C CA . GLU A 1 84 ? -8.630 1.218 9.837 1.00 95.62 84 GLU A CA 1
ATOM 624 C C . GLU A 1 84 ? -8.521 -0.201 10.398 1.00 95.62 84 GLU A C 1
ATOM 626 O O . GLU A 1 84 ? -8.636 -1.176 9.655 1.00 95.62 84 GLU A O 1
ATOM 631 N N . SER A 1 85 ? -8.332 -0.326 11.712 1.00 92.44 85 SER A N 1
ATOM 632 C CA . SER A 1 85 ? -8.404 -1.618 12.400 1.00 92.44 85 SER A CA 1
ATOM 633 C C . SER A 1 85 ? -9.860 -2.044 12.585 1.00 92.44 85 SER A C 1
ATOM 635 O O . SER A 1 85 ? -10.645 -1.326 13.203 1.00 92.44 85 SER A O 1
ATOM 637 N N . VAL A 1 86 ? -10.210 -3.238 12.115 1.00 90.12 86 VAL A N 1
ATOM 638 C CA . VAL A 1 86 ? -11.553 -3.820 12.228 1.00 90.12 86 VAL A CA 1
ATOM 639 C C . VAL A 1 86 ? -11.439 -5.176 12.927 1.00 90.12 86 VAL A C 1
ATOM 641 O O . VAL A 1 86 ? -11.291 -6.217 12.297 1.00 90.12 86 VAL A O 1
ATOM 644 N N . GLY A 1 87 ? -11.450 -5.191 14.260 1.00 88.19 87 GLY A N 1
ATOM 645 C CA . GLY A 1 87 ? -11.077 -6.399 15.009 1.00 88.19 87 GLY A CA 1
ATOM 646 C C . GLY A 1 87 ? -9.611 -6.768 14.748 1.00 88.19 87 GLY A C 1
ATOM 647 O O . GLY A 1 87 ? -8.739 -5.919 14.908 1.00 88.19 87 GLY A O 1
ATOM 648 N N . ASP A 1 88 ? -9.349 -8.001 14.307 1.00 86.94 88 ASP A N 1
ATOM 649 C CA . ASP A 1 88 ? -7.989 -8.528 14.078 1.00 86.94 88 ASP A CA 1
ATOM 650 C C . ASP A 1 88 ? -7.448 -8.272 12.655 1.00 86.94 88 ASP A C 1
ATOM 652 O O . ASP A 1 88 ? -6.439 -8.847 12.239 1.00 86.94 88 ASP A O 1
ATOM 656 N N . CYS A 1 89 ? -8.133 -7.438 11.874 1.00 92.25 89 CYS A N 1
ATOM 657 C CA . CYS A 1 89 ? -7.776 -7.139 10.491 1.00 92.25 89 CYS A CA 1
ATOM 658 C C . CYS A 1 89 ? -7.712 -5.633 10.230 1.00 92.25 89 CYS A C 1
ATOM 660 O O . CYS A 1 89 ? -8.112 -4.817 11.062 1.00 92.25 89 CYS A O 1
ATOM 662 N N . PHE A 1 90 ? -7.229 -5.277 9.045 1.00 94.62 90 PHE A N 1
ATOM 663 C CA . PHE A 1 90 ? -7.162 -3.910 8.556 1.00 94.62 90 PHE A CA 1
ATOM 664 C C . PHE A 1 90 ? -8.002 -3.748 7.29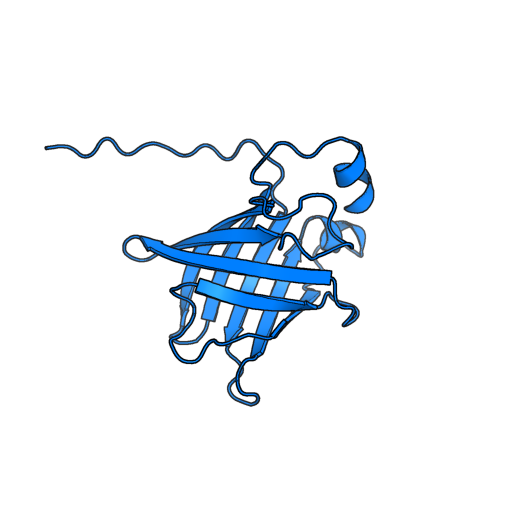9 1.00 94.62 90 PHE A C 1
ATOM 666 O O . PHE A 1 90 ? -7.812 -4.479 6.324 1.00 94.62 90 PHE A O 1
ATOM 673 N N . LEU A 1 91 ? -8.870 -2.741 7.293 1.00 95.12 91 LEU A N 1
ATOM 674 C CA . LEU A 1 91 ? -9.446 -2.190 6.076 1.00 95.12 91 LEU A CA 1
ATOM 675 C C . LEU A 1 91 ? -8.524 -1.079 5.576 1.00 95.12 91 LEU A C 1
ATOM 677 O O . LEU A 1 91 ? -8.201 -0.152 6.313 1.00 95.12 91 LEU A O 1
ATOM 681 N N . ILE A 1 92 ? -8.098 -1.169 4.321 1.00 95.75 92 ILE A N 1
ATOM 682 C CA . ILE A 1 92 ? -7.106 -0.263 3.743 1.00 95.75 92 ILE A CA 1
ATOM 683 C C . ILE A 1 92 ? -7.734 0.463 2.562 1.00 95.75 92 ILE A C 1
ATOM 685 O O . ILE A 1 92 ? -8.374 -0.152 1.712 1.00 95.75 92 ILE A O 1
ATOM 689 N N . LYS A 1 93 ? -7.540 1.774 2.489 1.00 95.25 93 LYS A N 1
ATOM 690 C CA . LYS A 1 93 ? -8.017 2.621 1.397 1.00 95.25 93 LYS A CA 1
ATOM 691 C C . LYS A 1 93 ? -6.901 3.539 0.934 1.00 95.25 93 LYS A C 1
ATOM 693 O O . LYS A 1 93 ? -6.209 4.124 1.759 1.00 95.25 93 LYS A O 1
ATOM 698 N N . TRP A 1 94 ? -6.734 3.646 -0.376 1.00 94.00 94 TRP A N 1
ATOM 699 C CA . TRP A 1 94 ? -5.721 4.489 -0.999 1.00 94.00 94 TRP A CA 1
ATOM 700 C C . TRP A 1 94 ? -6.418 5.600 -1.755 1.00 94.00 94 TRP A C 1
ATOM 702 O O . TRP A 1 94 ? -7.088 5.341 -2.757 1.00 94.00 94 TRP A O 1
ATOM 712 N N . TYR A 1 95 ? -6.239 6.827 -1.297 1.00 92.19 95 TYR A N 1
ATOM 713 C CA . TYR A 1 95 ? -6.723 8.001 -1.996 1.00 92.19 95 TYR A CA 1
ATOM 714 C C . TYR A 1 95 ? -5.578 8.595 -2.800 1.00 92.19 95 TYR A C 1
ATOM 716 O O . TYR A 1 95 ? -4.486 8.825 -2.287 1.00 92.19 95 TYR A O 1
ATOM 724 N N . SER A 1 96 ? -5.827 8.811 -4.083 1.00 88.94 96 SER A N 1
ATOM 725 C CA . SER A 1 96 ? -4.978 9.677 -4.893 1.00 88.94 96 SER A CA 1
ATOM 726 C C . SER A 1 96 ? -5.035 11.090 -4.334 1.00 88.94 96 SER A C 1
ATOM 728 O O . SER A 1 96 ? -6.094 11.538 -3.889 1.00 88.94 96 SER A O 1
ATOM 730 N N . ARG A 1 97 ? -3.935 11.833 -4.399 1.00 84.38 97 ARG A N 1
ATOM 731 C CA . ARG A 1 97 ? -3.985 13.242 -4.023 1.00 84.38 97 ARG A CA 1
ATOM 732 C C . ARG A 1 97 ? -4.524 14.117 -5.146 1.00 84.38 97 ARG A C 1
ATOM 734 O O . ARG A 1 97 ? -4.350 13.833 -6.327 1.00 84.38 97 ARG A O 1
ATOM 741 N N . SER A 1 98 ? -5.184 15.212 -4.780 1.00 76.12 98 SER A N 1
ATOM 742 C CA . SER A 1 98 ? -5.757 16.154 -5.750 1.00 76.12 98 SER A CA 1
ATOM 743 C C . SER A 1 98 ? -4.702 16.944 -6.530 1.00 76.12 98 SER A C 1
ATOM 745 O O . SER A 1 98 ? -4.979 17.423 -7.629 1.00 76.12 98 SER A O 1
ATOM 747 N N . ASP A 1 99 ? -3.510 17.098 -5.954 1.00 76.50 99 ASP A N 1
ATOM 748 C CA . ASP A 1 99 ? -2.345 17.767 -6.540 1.00 76.50 99 ASP A CA 1
ATOM 749 C C . ASP A 1 99 ? -1.408 16.805 -7.293 1.00 76.50 99 ASP A C 1
ATOM 751 O O . ASP A 1 99 ? -0.396 17.237 -7.839 1.00 76.50 99 ASP A O 1
ATOM 755 N N . GLU A 1 100 ? -1.756 15.517 -7.383 1.00 73.06 100 GLU A N 1
ATOM 756 C CA . GLU A 1 100 ? -0.974 14.527 -8.117 1.00 73.06 100 GLU A CA 1
ATOM 757 C C . GLU A 1 100 ? -1.350 14.518 -9.607 1.00 73.06 100 GLU A C 1
ATOM 759 O O . GLU A 1 100 ? -2.282 13.842 -10.046 1.00 73.06 100 GLU A O 1
ATOM 764 N N . ASP A 1 101 ? -0.612 15.281 -10.412 1.00 68.75 101 ASP A N 1
ATOM 765 C CA . ASP A 1 101 ? -0.853 15.412 -11.855 1.00 68.75 101 ASP A CA 1
ATOM 766 C C . ASP A 1 101 ? -0.568 14.133 -12.660 1.00 68.75 101 ASP A C 1
ATOM 768 O O . ASP A 1 101 ? -1.034 14.009 -13.796 1.00 68.75 101 ASP A O 1
ATOM 772 N N . ARG A 1 102 ? 0.174 13.171 -12.096 1.00 69.19 102 ARG A N 1
ATOM 773 C CA . ARG A 1 102 ? 0.471 11.889 -12.760 1.00 69.19 102 ARG A CA 1
ATOM 774 C C . ARG A 1 102 ? -0.683 10.896 -12.678 1.00 69.19 102 ARG A C 1
ATOM 776 O O . ARG A 1 102 ? -0.722 9.952 -13.468 1.00 69.19 102 ARG A O 1
ATOM 783 N N . LEU A 1 103 ? -1.608 11.089 -11.738 1.00 67.31 103 LEU A N 1
ATOM 784 C CA . LEU A 1 103 ? -2.748 10.205 -11.539 1.00 67.31 103 LEU A CA 1
ATOM 785 C C . LEU A 1 103 ? -3.994 10.781 -12.214 1.00 67.31 103 LEU A C 1
ATOM 787 O O . LEU A 1 103 ? -4.304 11.966 -12.123 1.00 67.31 103 LEU A O 1
ATOM 791 N N . ALA A 1 104 ? -4.720 9.912 -12.919 1.00 61.72 104 ALA A N 1
ATOM 792 C CA . ALA A 1 104 ? -5.957 10.292 -13.599 1.00 61.72 104 ALA A CA 1
ATOM 793 C C . ALA A 1 104 ? -7.122 10.508 -12.618 1.00 61.72 104 ALA A C 1
ATOM 795 O O . ALA A 1 104 ? -7.980 1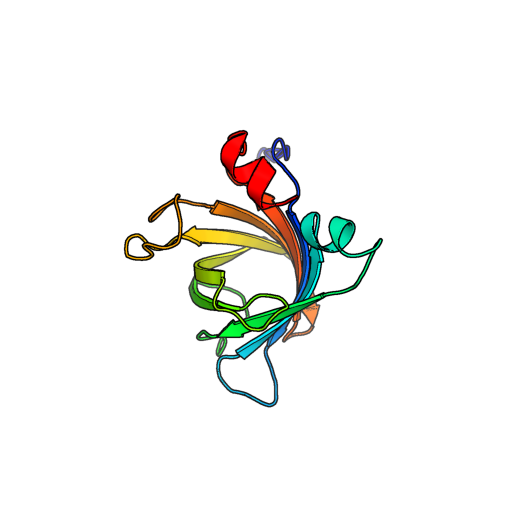1.352 -12.858 1.00 61.72 104 ALA A O 1
ATOM 796 N N . ALA A 1 105 ? -7.133 9.744 -11.527 1.00 68.38 105 ALA A N 1
ATOM 797 C CA . ALA A 1 105 ? -8.041 9.902 -10.403 1.00 68.38 105 ALA A CA 1
ATOM 798 C C . ALA A 1 105 ? -7.368 10.871 -9.423 1.00 68.38 105 ALA A C 1
ATOM 800 O O . ALA A 1 105 ? -6.247 10.595 -9.009 1.00 68.38 105 ALA A O 1
ATOM 801 N N . LYS A 1 106 ? -7.987 12.018 -9.127 1.00 76.69 106 LYS A N 1
ATOM 802 C CA . LYS A 1 106 ? -7.409 13.087 -8.293 1.00 76.69 106 LYS A CA 1
ATOM 803 C C . LYS A 1 106 ? -8.278 13.326 -7.069 1.00 76.69 106 LYS A C 1
ATOM 805 O O . LYS A 1 106 ? -9.409 13.779 -7.209 1.00 76.69 106 LYS A O 1
ATOM 810 N N . GLY A 1 107 ? -7.749 13.079 -5.872 1.00 80.06 107 GLY A N 1
ATOM 811 C CA . GLY A 1 107 ? -8.529 13.179 -4.629 1.00 80.06 107 GLY A CA 1
ATOM 812 C C . GLY A 1 107 ? -9.526 12.030 -4.448 1.00 80.06 107 GLY A C 1
ATOM 813 O O . GLY A 1 107 ? -10.371 12.069 -3.556 1.00 80.06 107 GLY A O 1
ATOM 814 N N . GLU A 1 108 ? -9.465 11.023 -5.314 1.00 86.00 108 GLU A N 1
ATOM 815 C CA . GLU A 1 108 ? -10.418 9.923 -5.373 1.00 86.00 108 GLU A CA 1
ATOM 816 C C . GLU A 1 108 ? -9.830 8.660 -4.748 1.00 86.00 108 GLU A C 1
ATOM 818 O O . GLU A 1 108 ? -8.615 8.429 -4.777 1.00 86.00 108 GLU A O 1
ATOM 823 N N . LEU A 1 109 ? -10.718 7.821 -4.215 1.00 89.56 109 LEU A N 1
ATOM 824 C CA . LEU A 1 109 ? -10.387 6.480 -3.757 1.00 89.56 109 LEU A CA 1
ATOM 825 C C . LEU A 1 109 ? -10.000 5.617 -4.966 1.00 89.56 109 LEU A C 1
ATOM 827 O O . LEU A 1 109 ? -10.833 5.332 -5.821 1.00 89.56 109 LEU A O 1
ATOM 831 N N . VAL A 1 110 ? -8.740 5.193 -5.025 1.00 88.44 110 VAL A N 1
ATOM 832 C CA . VAL A 1 110 ? -8.201 4.396 -6.137 1.00 88.44 110 VAL A CA 1
ATOM 833 C C . VAL A 1 110 ? -8.267 2.911 -5.815 1.00 88.44 110 VAL A C 1
ATOM 835 O O . VAL A 1 110 ? -8.748 2.111 -6.621 1.00 88.44 110 VAL A O 1
ATOM 838 N N . PHE A 1 111 ? -7.810 2.546 -4.617 1.00 90.88 111 PHE A N 1
ATOM 839 C CA . PHE A 1 111 ? -7.746 1.161 -4.173 1.00 90.88 111 PHE A CA 1
ATOM 840 C C . PHE A 1 111 ? -8.438 0.980 -2.837 1.00 90.88 111 PHE A C 1
ATOM 842 O O . PHE A 1 111 ? -8.339 1.812 -1.934 1.00 90.88 111 PHE A O 1
ATOM 849 N N . GLU A 1 112 ? -9.067 -0.173 -2.705 1.00 93.81 112 GLU A N 1
ATOM 850 C CA . GLU A 1 112 ? -9.456 -0.731 -1.427 1.00 93.81 112 GLU A CA 1
ATOM 851 C C . GLU A 1 112 ? -8.663 -2.008 -1.187 1.00 93.81 112 GLU A C 1
ATOM 853 O O . GLU A 1 112 ? -8.202 -2.671 -2.116 1.00 93.81 112 GLU A O 1
ATOM 858 N N . GLY A 1 113 ? -8.508 -2.365 0.074 1.00 94.62 113 GLY A N 1
ATOM 859 C CA . GLY A 1 113 ? -7.839 -3.584 0.448 1.00 94.62 113 GLY A CA 1
ATOM 860 C C . GLY A 1 113 ? -8.225 -4.063 1.818 1.00 94.62 113 GLY A C 1
ATOM 861 O O . GLY A 1 113 ? -8.865 -3.370 2.610 1.00 94.62 113 GLY A O 1
ATOM 862 N N . PHE A 1 114 ? -7.782 -5.277 2.080 1.00 94.75 114 PHE A N 1
ATOM 863 C CA . PHE A 1 114 ? -7.954 -5.928 3.355 1.00 94.75 114 PHE A CA 1
ATOM 864 C C . PHE A 1 114 ? -6.673 -6.661 3.711 1.00 94.75 114 PHE A C 1
ATOM 866 O O . PHE A 1 114 ? -6.039 -7.264 2.839 1.00 94.75 114 PHE A O 1
ATOM 873 N N . GLY A 1 115 ? -6.284 -6.599 4.977 1.00 95.50 115 GLY A N 1
ATOM 874 C CA . GLY A 1 115 ? -5.052 -7.216 5.436 1.00 95.50 115 GLY A CA 1
ATOM 875 C C . GLY A 1 115 ? -5.082 -7.637 6.891 1.00 95.50 115 GLY A C 1
ATOM 876 O O . GLY A 1 115 ? -6.028 -7.368 7.624 1.00 95.50 115 GLY A O 1
ATOM 877 N N . PHE A 1 116 ? -4.012 -8.304 7.294 1.00 96.12 116 PHE A N 1
ATOM 878 C CA . PHE A 1 116 ? -3.809 -8.812 8.642 1.00 96.12 116 PHE A CA 1
ATOM 879 C C . PHE A 1 116 ? -2.402 -8.464 9.111 1.00 96.12 116 PHE A C 1
ATOM 881 O O . PHE A 1 116 ? -1.468 -8.410 8.305 1.00 96.12 116 PHE A O 1
ATOM 888 N N . SER A 1 117 ? -2.240 -8.274 10.418 1.00 94.69 117 SER A N 1
ATOM 889 C CA . SER A 1 117 ? -0.913 -8.198 11.028 1.00 94.69 117 SER A CA 1
ATOM 890 C C . SER A 1 117 ? -0.157 -9.505 10.793 1.00 94.69 117 SER A C 1
ATOM 892 O O . SER A 1 117 ? -0.651 -10.579 11.126 1.00 94.69 117 SER A O 1
ATOM 894 N N . ASN A 1 118 ? 1.058 -9.410 10.260 1.00 93.62 118 ASN A N 1
ATOM 895 C CA . ASN A 1 118 ? 2.020 -10.514 10.229 1.00 93.62 118 ASN A CA 1
ATOM 896 C C . ASN A 1 118 ? 3.017 -10.411 11.397 1.00 93.62 118 ASN A C 1
ATOM 898 O O . ASN A 1 118 ? 3.500 -11.410 11.921 1.00 93.62 118 ASN A O 1
ATOM 902 N N . SER A 1 119 ? 3.311 -9.186 11.838 1.00 93.44 119 SER A N 1
ATOM 903 C CA . SER A 1 119 ? 4.052 -8.886 13.067 1.00 93.44 119 SER A CA 1
ATOM 904 C C . SER A 1 119 ? 3.695 -7.480 13.557 1.00 93.44 119 SER A C 1
ATOM 906 O O . SER A 1 119 ? 2.922 -6.779 12.910 1.00 93.44 119 SER A O 1
ATOM 908 N N . GLU A 1 120 ? 4.304 -7.018 14.652 1.00 91.00 120 GLU A N 1
ATOM 909 C CA . GLU A 1 120 ? 4.153 -5.630 15.130 1.00 91.00 120 GLU A CA 1
ATOM 910 C C . GLU A 1 120 ? 4.548 -4.575 14.081 1.00 91.00 120 GLU A C 1
ATOM 912 O O . GLU A 1 120 ? 4.128 -3.424 14.161 1.00 91.00 120 GLU A O 1
ATOM 917 N N . ARG A 1 121 ? 5.369 -4.956 13.094 1.00 94.75 121 ARG A N 1
ATOM 918 C CA . ARG A 1 121 ? 5.906 -4.059 12.063 1.00 94.75 121 ARG A CA 1
ATOM 919 C C . ARG A 1 121 ? 5.542 -4.478 10.646 1.00 94.75 121 ARG A C 1
ATOM 921 O O . ARG A 1 121 ? 6.083 -3.895 9.710 1.00 94.75 121 ARG A O 1
ATOM 928 N N . SER A 1 122 ? 4.695 -5.491 10.469 1.00 96.62 122 SER A N 1
ATOM 929 C CA . SER A 1 122 ? 4.367 -6.029 9.148 1.00 96.62 122 SER A CA 1
ATOM 930 C C . SER A 1 122 ? 2.879 -6.312 9.001 1.00 96.62 122 SER A C 1
ATOM 932 O O . SE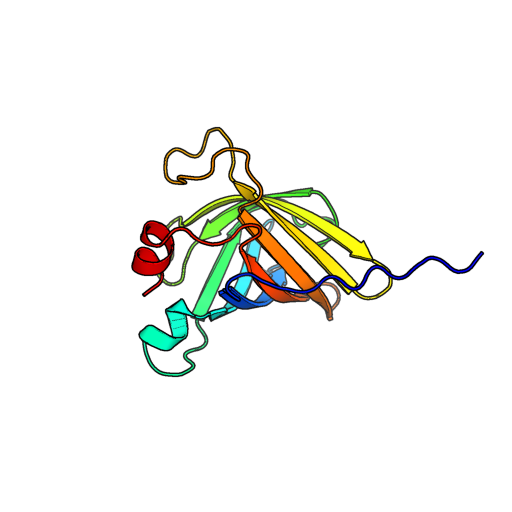R A 1 122 ? 2.259 -6.867 9.910 1.00 96.62 122 SER A O 1
ATOM 934 N N . ILE A 1 123 ? 2.329 -5.970 7.837 1.00 96.75 123 ILE A N 1
ATOM 935 C CA . ILE A 1 123 ? 0.980 -6.352 7.414 1.00 96.75 123 ILE A CA 1
ATOM 936 C C . ILE A 1 123 ? 1.053 -7.126 6.103 1.00 96.75 123 ILE A C 1
ATOM 938 O O . ILE A 1 123 ? 1.836 -6.789 5.217 1.00 96.75 123 ILE A O 1
ATOM 942 N N . VAL A 1 124 ? 0.200 -8.136 5.959 1.00 97.62 124 VAL A N 1
ATOM 943 C CA . VAL A 1 124 ? -0.051 -8.804 4.679 1.00 97.62 124 VAL A CA 1
ATOM 944 C C . VAL A 1 124 ? -1.436 -8.400 4.208 1.00 97.62 124 VAL A C 1
ATOM 946 O O . VAL A 1 124 ? -2.418 -8.616 4.916 1.00 97.62 124 VAL A O 1
ATOM 949 N N . ALA A 1 125 ? -1.516 -7.801 3.027 1.00 96.50 125 ALA A N 1
ATOM 950 C CA . ALA A 1 125 ? -2.738 -7.238 2.478 1.00 96.50 125 ALA A CA 1
ATOM 951 C C . ALA A 1 125 ? -2.957 -7.660 1.026 1.00 96.50 125 ALA A C 1
ATOM 953 O O . ALA A 1 125 ? -2.021 -7.994 0.301 1.00 96.50 125 ALA A O 1
ATOM 954 N N . SER A 1 126 ? -4.213 -7.627 0.597 1.00 95.19 126 SER A N 1
ATOM 955 C CA . SER A 1 126 ? -4.593 -7.691 -0.814 1.00 95.19 126 SER A CA 1
ATOM 956 C C . SER A 1 126 ? -5.372 -6.444 -1.200 1.00 95.19 126 SER A C 1
ATOM 958 O O . SER A 1 126 ? -6.140 -5.928 -0.386 1.00 95.19 126 SER A O 1
ATOM 960 N N . TYR A 1 127 ? -5.191 -5.993 -2.441 1.00 92.69 127 TYR A N 1
ATOM 961 C CA . TYR A 1 127 ? -5.823 -4.783 -2.968 1.00 92.69 127 TYR A CA 1
ATOM 962 C C . TYR A 1 127 ? -6.619 -5.048 -4.233 1.00 92.69 127 TYR A C 1
ATOM 964 O O . TYR A 1 127 ? -6.230 -5.867 -5.067 1.00 92.69 127 TYR A O 1
ATOM 972 N N . TRP A 1 128 ? -7.691 -4.290 -4.408 1.00 91.88 128 TRP A N 1
ATOM 973 C CA . TRP A 1 128 ? -8.491 -4.211 -5.620 1.00 91.88 128 TRP A CA 1
ATOM 974 C C . TRP A 1 128 ? -8.818 -2.750 -5.929 1.00 91.88 128 TRP A C 1
ATOM 976 O O . TRP A 1 128 ? -8.738 -1.877 -5.064 1.00 91.88 128 TRP A O 1
ATOM 986 N N . PHE A 1 129 ? -9.182 -2.468 -7.176 1.00 88.56 129 PHE A N 1
ATOM 987 C CA . PHE A 1 129 ? -9.658 -1.134 -7.544 1.00 88.56 129 PHE A CA 1
ATOM 988 C C . PHE A 1 129 ? -10.973 -0.805 -6.841 1.00 88.56 129 PHE A C 1
ATOM 990 O O . PHE A 1 129 ? -11.853 -1.657 -6.758 1.00 88.56 129 PHE A O 1
ATOM 997 N N . ALA A 1 130 ? -11.134 0.423 -6.363 1.00 87.38 130 ALA A N 1
ATOM 998 C CA . ALA A 1 130 ? -12.366 0.832 -5.691 1.00 87.38 130 ALA A CA 1
ATOM 999 C C . ALA A 1 130 ? -13.569 0.895 -6.646 1.00 87.38 130 ALA A C 1
ATOM 1001 O O . ALA A 1 130 ? -14.679 0.528 -6.273 1.00 87.38 130 ALA A O 1
ATOM 1002 N N . GLU A 1 131 ? -13.323 1.281 -7.897 1.00 82.94 131 GLU A N 1
ATOM 1003 C CA . GLU A 1 131 ? -14.318 1.353 -8.967 1.00 82.94 131 GLU A CA 1
ATOM 1004 C C . GLU A 1 131 ? -13.919 0.453 -10.149 1.00 82.94 131 GLU A C 1
ATOM 1006 O O . GLU A 1 131 ? -12.740 0.107 -10.304 1.00 82.94 131 GLU A O 1
ATOM 1011 N N . PRO A 1 132 ? -14.869 0.043 -11.011 1.00 77.44 132 PRO A N 1
ATOM 1012 C CA . PRO A 1 132 ? -14.552 -0.667 -12.239 1.00 77.44 132 PRO A CA 1
ATOM 1013 C C . PRO A 1 132 ? -13.538 0.108 -13.082 1.00 77.44 132 PRO A C 1
ATOM 1015 O O . PRO A 1 132 ? -13.730 1.268 -13.446 1.00 77.44 132 PRO A O 1
ATOM 1018 N N . VAL A 1 133 ? -12.446 -0.567 -13.416 1.00 65.88 133 VAL A N 1
ATOM 1019 C CA . VAL A 1 133 ? -11.364 0.003 -14.209 1.00 65.88 133 VAL A CA 1
ATOM 1020 C C . VAL A 1 133 ? -11.871 0.236 -15.632 1.00 65.88 133 VAL A C 1
ATOM 1022 O O . VAL A 1 133 ? -12.272 -0.713 -16.306 1.00 65.88 133 VAL A O 1
ATOM 1025 N N . SER A 1 134 ? -11.852 1.484 -16.113 1.00 63.09 134 SER A N 1
ATOM 1026 C CA . SER A 1 134 ? -12.116 1.754 -17.533 1.00 63.09 134 SER A CA 1
ATOM 1027 C C . SER A 1 134 ? -11.109 0.998 -18.414 1.00 63.09 134 SER A C 1
ATOM 1029 O O . SER A 1 134 ? -9.961 0.794 -18.011 1.00 63.09 134 SER A O 1
ATOM 1031 N N . GLU A 1 135 ? -11.495 0.610 -19.636 1.00 52.47 135 GLU A N 1
ATOM 1032 C CA . GLU A 1 135 ? -10.622 -0.154 -20.552 1.00 52.47 135 GLU A CA 1
ATOM 1033 C C . 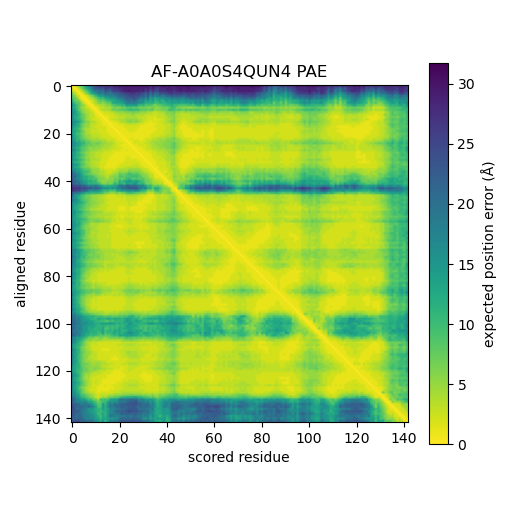GLU A 1 135 ? -9.230 0.479 -20.741 1.00 52.47 135 GLU A C 1
ATOM 1035 O O . GLU A 1 135 ? -8.242 -0.227 -20.938 1.00 52.47 135 GLU A O 1
ATOM 1040 N N . ARG A 1 136 ? -9.133 1.807 -20.608 1.00 44.94 136 ARG A N 1
ATOM 1041 C CA . ARG A 1 136 ? -7.891 2.576 -20.736 1.00 44.94 136 ARG A CA 1
ATOM 1042 C C . ARG A 1 136 ? -6.888 2.318 -19.606 1.00 44.94 136 ARG A C 1
ATOM 1044 O O . ARG A 1 136 ? -5.696 2.234 -19.875 1.00 44.94 136 ARG A O 1
ATOM 1051 N N . ILE A 1 137 ? -7.345 2.180 -18.361 1.00 53.09 137 ILE A N 1
ATOM 1052 C CA . ILE A 1 137 ? -6.464 1.874 -17.219 1.00 53.09 137 ILE A CA 1
ATOM 1053 C C . ILE A 1 137 ? -6.116 0.379 -17.221 1.00 53.09 137 ILE A C 1
ATOM 1055 O O . ILE A 1 137 ? -4.984 0.008 -16.928 1.00 53.09 137 ILE A O 1
ATOM 1059 N N . ALA A 1 138 ? -7.041 -0.481 -17.658 1.00 51.50 138 ALA A N 1
ATOM 1060 C CA . ALA A 1 138 ? -6.792 -1.916 -17.788 1.00 51.50 138 ALA A CA 1
ATOM 1061 C C . ALA A 1 138 ? -5.690 -2.254 -18.814 1.00 51.50 138 ALA A C 1
ATOM 1063 O O . ALA A 1 138 ? -5.023 -3.276 -18.667 1.00 51.50 138 ALA A O 1
ATOM 1064 N N . GLN A 1 139 ? -5.481 -1.414 -19.836 1.00 44.31 139 GLN A N 1
ATOM 1065 C CA . GLN A 1 139 ? -4.379 -1.559 -20.797 1.00 44.31 139 GLN A CA 1
ATOM 1066 C C . GLN A 1 139 ? -3.016 -1.130 -20.238 1.00 44.31 139 GLN A C 1
ATOM 1068 O O . GLN A 1 139 ? -2.012 -1.664 -20.683 1.00 44.31 139 GLN A O 1
ATOM 1073 N N . ALA A 1 140 ? -2.971 -0.205 -19.273 1.00 42.34 140 ALA A N 1
ATOM 1074 C CA . ALA A 1 140 ? -1.724 0.276 -18.666 1.00 42.34 140 ALA A CA 1
ATOM 1075 C C . ALA A 1 140 ? -1.166 -0.661 -17.574 1.00 42.34 140 ALA A C 1
ATOM 1077 O O . ALA A 1 140 ? -0.048 -0.468 -17.110 1.00 42.34 140 ALA A O 1
ATOM 1078 N N . LEU A 1 141 ? -1.959 -1.650 -17.148 1.00 48.50 141 LEU A N 1
ATOM 1079 C CA . LEU A 1 141 ? -1.590 -2.673 -16.159 1.00 48.50 141 LEU A CA 1
ATOM 1080 C C . LEU A 1 141 ? -1.196 -4.017 -16.802 1.00 48.50 141 LEU A C 1
ATOM 1082 O O . LEU A 1 141 ? -0.894 -4.969 -16.081 1.00 48.50 141 LEU A O 1
ATOM 1086 N N . ARG A 1 142 ? -1.272 -4.106 -18.136 1.00 40.59 142 ARG A N 1
ATOM 1087 C CA . ARG A 1 142 ? -0.806 -5.230 -18.959 1.00 40.59 142 ARG A CA 1
ATOM 1088 C C . ARG A 1 142 ? 0.544 -4.892 -19.568 1.00 40.59 142 ARG A C 1
ATOM 1090 O O . ARG A 1 142 ? 1.253 -5.860 -19.895 1.00 40.59 142 ARG A O 1
#

Mean predicted aligned error: 6.62 Å

Solvent-accessible surface area (backbone atoms only — not comparable to full-atom values): 7729 Å² total; per-residue (Å²): 134,81,79,78,80,77,81,82,75,87,87,40,58,66,44,35,43,34,38,39,34,55,43,92,89,41,90,38,32,32,40,33,45,30,42,32,57,50,33,44,69,78,43,84,71,42,74,42,51,34,39,36,39,35,71,47,90,80,41,77,63,43,78,29,61,30,43,33,25,40,75,86,65,47,80,72,45,54,32,42,36,42,25,44,74,60,84,85,30,32,45,34,36,34,24,28,31,69,84,39,84,90,46,92,56,52,58,32,69,50,32,34,33,47,29,33,72,75,48,94,51,25,37,40,33,37,36,25,39,61,54,76,71,52,75,73,59,57,60,76,51,100